Protein AF-A0AAU6WV35-F1 (afdb_monomer_lite)

Structure (mmCIF, N/CA/C/O backbone):
data_AF-A0AAU6WV35-F1
#
_entry.id   AF-A0AAU6WV35-F1
#
loop_
_atom_site.group_PDB
_atom_site.id
_atom_site.type_symbol
_atom_site.label_atom_id
_atom_site.label_alt_id
_atom_site.label_comp_id
_atom_site.label_asym_id
_atom_site.label_entity_id
_atom_site.label_seq_id
_atom_site.pdbx_PDB_ins_code
_atom_site.Cartn_x
_atom_site.Cartn_y
_atom_site.Cartn_z
_atom_site.occupancy
_atom_site.B_iso_or_equiv
_atom_site.auth_seq_id
_atom_site.auth_comp_id
_atom_site.auth_asym_id
_atom_site.auth_atom_id
_atom_site.pdb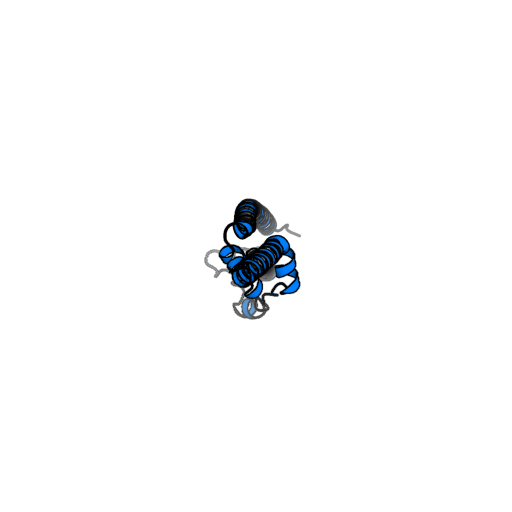x_PDB_model_num
ATOM 1 N N . MET A 1 1 ? 29.207 -11.431 -34.962 1.00 50.16 1 MET A N 1
ATOM 2 C CA . MET A 1 1 ? 28.027 -10.542 -34.846 1.00 50.16 1 MET A CA 1
ATOM 3 C C . MET A 1 1 ? 28.387 -9.401 -33.899 1.00 50.16 1 MET A C 1
ATOM 5 O O . MET A 1 1 ? 28.997 -9.702 -32.879 1.00 50.16 1 MET A O 1
ATOM 9 N N . PRO A 1 2 ? 28.115 -8.124 -34.222 1.00 64.62 2 PRO A N 1
ATOM 10 C CA . PRO A 1 2 ? 28.503 -7.003 -33.365 1.00 64.62 2 PRO A CA 1
ATOM 11 C C . PRO A 1 2 ? 27.633 -6.943 -32.098 1.00 64.62 2 PRO A C 1
ATOM 13 O O . PRO A 1 2 ? 26.409 -7.018 -32.174 1.00 64.62 2 PRO A O 1
ATOM 16 N N . PHE A 1 3 ? 28.268 -6.815 -30.932 1.00 69.06 3 PHE A N 1
ATOM 17 C CA . PHE A 1 3 ? 27.601 -6.680 -29.633 1.00 69.06 3 PHE A CA 1
ATOM 18 C C . PHE A 1 3 ? 26.969 -5.284 -29.485 1.00 69.06 3 PHE A C 1
ATOM 20 O O . PHE A 1 3 ? 27.653 -4.273 -29.643 1.00 69.06 3 PHE A O 1
ATOM 27 N N . ASN A 1 4 ? 25.673 -5.206 -29.162 1.00 68.56 4 ASN A N 1
ATOM 28 C CA . ASN A 1 4 ? 24.969 -3.935 -28.939 1.00 68.56 4 ASN A CA 1
ATOM 29 C C . ASN A 1 4 ? 25.228 -3.398 -27.517 1.00 68.56 4 ASN A C 1
ATOM 31 O O . ASN A 1 4 ? 24.382 -3.513 -26.628 1.00 68.56 4 ASN A O 1
ATOM 35 N N . TYR A 1 5 ? 26.410 -2.812 -27.305 1.00 71.75 5 TYR A N 1
ATOM 36 C CA . TYR A 1 5 ? 26.835 -2.267 -26.007 1.00 71.75 5 TYR A CA 1
ATOM 37 C C . TYR A 1 5 ? 25.896 -1.169 -25.482 1.00 71.75 5 TYR A C 1
ATOM 39 O O . TYR A 1 5 ? 25.590 -1.128 -24.293 1.00 71.75 5 TYR A O 1
ATOM 47 N N . SER A 1 6 ? 25.368 -0.318 -26.366 1.00 68.06 6 SER A N 1
ATOM 48 C CA . SER A 1 6 ? 24.413 0.736 -25.999 1.00 68.06 6 SER A CA 1
ATOM 49 C C . SER A 1 6 ? 23.116 0.190 -25.400 1.00 68.06 6 SER A C 1
ATOM 51 O O . SER A 1 6 ? 22.646 0.710 -24.390 1.00 68.06 6 SER A O 1
ATOM 53 N N . GLY A 1 7 ? 22.560 -0.884 -25.972 1.00 69.56 7 GLY A N 1
ATOM 54 C CA . GLY A 1 7 ? 21.361 -1.532 -25.432 1.00 69.56 7 GLY A CA 1
ATOM 55 C C . GLY A 1 7 ? 21.614 -2.204 -24.080 1.00 69.56 7 GLY A C 1
ATOM 56 O O . GLY A 1 7 ? 20.747 -2.180 -23.208 1.00 69.56 7 GLY A O 1
ATOM 57 N N . PHE A 1 8 ? 22.817 -2.750 -23.876 1.00 75.88 8 PHE A N 1
ATOM 58 C CA . PHE A 1 8 ? 23.229 -3.328 -22.595 1.00 75.88 8 PHE A CA 1
ATOM 59 C C . PHE A 1 8 ? 23.323 -2.268 -21.485 1.00 75.88 8 PHE A C 1
ATOM 61 O O . PHE A 1 8 ? 22.724 -2.438 -20.425 1.00 75.88 8 PHE A O 1
ATOM 68 N N . VAL A 1 9 ? 23.999 -1.142 -21.747 1.00 79.25 9 VAL A N 1
ATOM 69 C CA . VAL A 1 9 ? 24.116 -0.033 -20.781 1.00 79.25 9 VAL A CA 1
ATOM 70 C C . VAL A 1 9 ? 22.743 0.542 -20.419 1.00 79.25 9 VAL A C 1
ATOM 72 O O . VAL A 1 9 ? 22.496 0.837 -19.252 1.00 79.25 9 VAL A O 1
ATOM 75 N N . MET A 1 10 ? 21.827 0.655 -21.387 1.00 76.12 10 MET A N 1
ATOM 76 C CA . MET A 1 10 ? 20.465 1.142 -21.143 1.00 76.12 10 MET A CA 1
ATOM 77 C C . MET A 1 10 ? 19.682 0.220 -20.194 1.00 76.12 10 MET A C 1
ATOM 79 O O . MET A 1 10 ? 19.092 0.703 -19.229 1.00 76.12 10 MET A O 1
ATOM 83 N N . LYS A 1 11 ? 19.738 -1.104 -20.407 1.00 75.00 11 LYS A N 1
ATOM 84 C CA . LYS A 1 11 ? 19.081 -2.086 -19.525 1.00 75.00 11 LYS A CA 1
ATOM 85 C C . LYS A 1 11 ? 19.632 -2.056 -18.097 1.00 75.00 11 LYS A C 1
ATOM 87 O O . LYS A 1 11 ? 18.858 -2.087 -17.141 1.00 75.00 11 LYS A O 1
ATOM 92 N N . GLU A 1 12 ? 20.952 -1.974 -17.935 1.00 81.69 12 GLU A N 1
ATOM 93 C CA . GLU A 1 12 ? 21.561 -1.885 -16.601 1.00 81.69 12 GLU A CA 1
ATOM 94 C C . GLU A 1 12 ? 21.252 -0.540 -15.917 1.00 81.69 12 GLU A C 1
ATOM 96 O O . GLU A 1 12 ? 20.965 -0.513 -14.720 1.00 81.69 12 GLU A O 1
ATOM 101 N N . GLY A 1 13 ? 21.206 0.566 -16.669 1.00 82.88 13 GLY A N 1
ATOM 102 C CA . GLY A 1 13 ? 20.780 1.871 -16.153 1.00 82.88 13 GLY A CA 1
ATOM 103 C C . GLY A 1 13 ? 19.343 1.861 -15.619 1.00 82.88 13 GLY A C 1
ATOM 104 O O . GLY A 1 13 ? 19.089 2.321 -14.503 1.00 82.88 13 GLY A O 1
ATOM 105 N N . GLU A 1 14 ? 18.407 1.269 -16.366 1.00 80.25 14 GLU A N 1
ATOM 106 C CA . GLU A 1 14 ? 17.016 1.099 -15.924 1.00 80.25 14 GLU A CA 1
ATOM 107 C C . GLU A 1 14 ? 16.899 0.226 -14.676 1.00 80.25 14 GLU A C 1
ATOM 109 O O . GLU A 1 14 ? 16.120 0.534 -13.771 1.00 80.25 14 GLU A O 1
ATOM 114 N N . LYS A 1 15 ? 17.684 -0.852 -14.600 1.00 82.62 15 LYS A N 1
ATOM 115 C CA . LYS A 1 15 ? 17.713 -1.745 -13.439 1.00 82.62 15 LYS A CA 1
ATOM 116 C C . LYS A 1 15 ? 18.186 -1.013 -12.185 1.00 82.62 15 LYS A C 1
ATOM 118 O O . LYS A 1 15 ? 17.532 -1.118 -11.149 1.00 82.62 15 LYS A O 1
ATOM 123 N N . ILE A 1 16 ? 19.272 -0.244 -12.275 1.00 86.62 16 ILE A N 1
ATOM 124 C CA . ILE A 1 16 ? 19.788 0.554 -11.152 1.00 86.62 16 ILE A CA 1
ATOM 125 C C . ILE A 1 16 ? 18.750 1.595 -10.718 1.00 86.62 16 ILE A C 1
ATOM 127 O O . ILE A 1 16 ? 18.436 1.691 -9.531 1.00 86.62 16 ILE A O 1
ATOM 131 N N . SER A 1 17 ? 18.169 2.336 -11.667 1.00 84.00 17 SER A N 1
ATOM 132 C CA . SER A 1 17 ? 17.142 3.344 -11.375 1.00 84.00 17 SER A CA 1
ATOM 133 C C . SER A 1 17 ? 15.914 2.732 -10.690 1.00 84.00 17 SER A C 1
ATOM 135 O O . SER A 1 17 ? 15.467 3.232 -9.655 1.00 84.00 17 SER A O 1
ATOM 137 N N . SER A 1 18 ? 15.432 1.592 -11.192 1.00 82.75 18 SER A N 1
ATOM 138 C CA . SER A 1 18 ? 14.294 0.870 -10.608 1.00 82.75 18 SER A CA 1
ATOM 139 C C . SER A 1 18 ? 14.602 0.382 -9.188 1.00 82.75 18 SER A C 1
ATOM 141 O O . SER A 1 18 ? 13.765 0.492 -8.296 1.00 82.75 18 SER A O 1
ATOM 143 N N . GLN A 1 19 ? 15.821 -0.100 -8.929 1.00 87.06 19 GLN A N 1
ATOM 144 C CA . GLN A 1 19 ? 16.237 -0.513 -7.584 1.00 87.06 19 GLN A CA 1
ATOM 145 C C . GLN A 1 19 ? 16.303 0.657 -6.596 1.00 87.06 19 GLN A C 1
ATOM 147 O O . GLN A 1 19 ? 15.911 0.500 -5.437 1.00 87.06 19 GLN A O 1
ATOM 152 N N . ILE A 1 20 ? 16.786 1.825 -7.033 1.00 89.81 20 ILE A N 1
ATOM 153 C CA . ILE A 1 20 ? 16.793 3.043 -6.211 1.00 89.81 20 ILE A CA 1
ATOM 154 C C . ILE A 1 20 ? 15.354 3.437 -5.863 1.00 89.81 20 ILE A C 1
ATOM 156 O O . ILE A 1 20 ? 15.053 3.655 -4.689 1.00 89.81 20 ILE A O 1
ATOM 160 N N . TYR A 1 21 ? 14.456 3.448 -6.852 1.00 85.81 21 TYR A N 1
ATOM 161 C CA . TYR A 1 21 ? 13.038 3.733 -6.640 1.00 85.81 21 TYR A CA 1
ATOM 162 C C . TYR A 1 21 ? 12.405 2.775 -5.621 1.00 85.81 21 TYR A C 1
ATOM 164 O O . TYR A 1 21 ? 11.840 3.231 -4.630 1.00 85.81 21 TYR A O 1
ATOM 172 N N . ILE A 1 22 ? 12.586 1.460 -5.792 1.00 85.56 22 ILE A N 1
ATOM 173 C CA . ILE A 1 22 ? 12.071 0.436 -4.866 1.00 85.56 22 ILE A CA 1
ATOM 174 C C . ILE A 1 22 ? 12.581 0.667 -3.437 1.00 85.56 22 ILE A C 1
ATOM 176 O O . ILE A 1 22 ? 11.835 0.493 -2.474 1.00 85.56 22 ILE A O 1
ATOM 180 N N . ARG A 1 23 ? 13.842 1.080 -3.272 1.00 89.75 23 ARG A N 1
ATOM 181 C CA . ARG A 1 23 ? 14.415 1.356 -1.948 1.00 89.75 23 ARG A CA 1
ATOM 182 C C . ARG A 1 23 ? 13.744 2.552 -1.272 1.00 89.75 23 ARG A C 1
ATOM 184 O O . ARG A 1 23 ? 13.384 2.453 -0.101 1.00 89.75 23 ARG A O 1
ATOM 191 N N . HIS A 1 24 ? 13.578 3.661 -1.991 1.00 91.19 24 HIS A N 1
ATOM 192 C CA . HIS A 1 24 ? 12.896 4.843 -1.455 1.00 91.19 24 HIS A CA 1
ATOM 193 C C . HIS A 1 24 ? 11.425 4.563 -1.168 1.00 91.19 24 HIS A C 1
ATOM 195 O O . HIS A 1 24 ? 10.920 4.957 -0.118 1.00 91.19 24 HIS A O 1
ATOM 201 N N . GLN A 1 25 ? 10.774 3.819 -2.059 1.00 87.19 25 GLN A N 1
ATOM 202 C CA . GLN A 1 25 ? 9.408 3.369 -1.875 1.00 87.19 25 GLN A CA 1
ATOM 203 C C . GLN A 1 25 ? 9.277 2.561 -0.582 1.00 87.19 25 GLN A C 1
ATOM 205 O O . GLN A 1 25 ? 8.474 2.911 0.273 1.00 87.19 25 GLN A O 1
ATOM 210 N N . LYS A 1 26 ? 10.138 1.564 -0.362 1.00 89.25 26 LYS A N 1
ATOM 211 C CA . LYS A 1 26 ? 10.124 0.758 0.865 1.00 89.25 26 LYS A CA 1
ATOM 212 C C . LYS A 1 26 ? 10.306 1.598 2.139 1.00 89.25 26 LYS A C 1
ATOM 214 O O . LYS A 1 26 ? 9.638 1.350 3.138 1.00 89.25 26 LYS A O 1
ATOM 219 N N . ALA A 1 27 ? 11.173 2.612 2.112 1.00 91.25 27 ALA A N 1
ATOM 220 C CA . ALA A 1 27 ? 11.360 3.513 3.253 1.00 91.25 27 ALA A CA 1
ATOM 221 C C . ALA A 1 27 ? 10.097 4.343 3.561 1.00 91.25 27 ALA A C 1
ATOM 223 O O . ALA A 1 27 ? 9.728 4.537 4.726 1.00 91.25 27 ALA A O 1
ATOM 224 N N . LEU A 1 28 ? 9.405 4.805 2.517 1.00 89.12 28 LEU A N 1
ATOM 225 C CA . LEU A 1 28 ? 8.115 5.471 2.659 1.00 89.12 28 LEU A CA 1
ATOM 226 C C . LEU A 1 28 ? 7.065 4.499 3.210 1.00 89.12 28 LEU A C 1
ATOM 228 O O . LEU A 1 28 ? 6.295 4.854 4.105 1.00 89.12 28 LEU A O 1
ATOM 232 N N . GLU A 1 29 ? 7.099 3.248 2.749 1.00 88.81 29 GLU A N 1
ATOM 233 C CA . GLU A 1 29 ? 6.150 2.239 3.190 1.00 88.81 29 GLU A CA 1
ATOM 234 C C . GLU A 1 29 ? 6.270 1.906 4.678 1.00 88.81 29 GLU A C 1
ATOM 236 O O . GLU A 1 29 ? 5.268 1.733 5.376 1.00 88.81 29 GLU A O 1
ATOM 241 N N . GLU A 1 30 ? 7.495 1.862 5.195 1.00 90.62 30 GLU A N 1
ATOM 242 C CA . GLU A 1 30 ? 7.746 1.679 6.624 1.00 90.62 30 GLU A CA 1
ATOM 243 C C . GLU A 1 30 ? 7.212 2.849 7.460 1.00 90.62 30 GLU A C 1
ATOM 245 O O . GLU A 1 30 ? 6.694 2.640 8.560 1.00 90.62 30 GLU A O 1
ATOM 250 N N . THR A 1 31 ? 7.300 4.076 6.942 1.00 90.50 31 THR A N 1
ATOM 251 C CA . THR A 1 31 ? 6.759 5.271 7.608 1.00 90.50 31 THR A CA 1
ATOM 252 C C . THR A 1 31 ? 5.240 5.207 7.702 1.00 90.50 31 THR A C 1
ATOM 254 O O . THR A 1 31 ? 4.681 5.356 8.792 1.00 90.50 31 THR A O 1
ATOM 257 N N . PHE A 1 32 ? 4.565 4.914 6.591 1.00 87.38 32 PHE A N 1
ATOM 258 C CA . PHE A 1 32 ? 3.110 4.792 6.581 1.00 87.38 32 PHE A CA 1
ATOM 259 C C . PHE A 1 32 ? 2.614 3.622 7.424 1.00 87.38 32 PHE A C 1
ATOM 261 O O . PHE A 1 32 ? 1.638 3.775 8.152 1.00 87.38 32 PHE A O 1
ATOM 268 N N . ARG A 1 33 ? 3.324 2.486 7.436 1.00 87.62 33 ARG A N 1
ATOM 269 C CA . ARG A 1 33 ? 2.984 1.357 8.316 1.00 87.62 33 ARG A CA 1
ATOM 270 C C . ARG A 1 33 ? 3.011 1.757 9.796 1.00 87.62 33 ARG A C 1
ATOM 272 O O . ARG A 1 33 ? 2.148 1.333 10.562 1.00 87.62 33 ARG A O 1
ATOM 279 N N . LYS A 1 34 ? 3.972 2.590 10.214 1.00 91.12 34 LYS A N 1
ATOM 280 C CA . LYS A 1 34 ? 4.022 3.122 11.589 1.00 91.12 34 LYS A CA 1
ATOM 281 C C . LYS A 1 34 ? 2.852 4.066 11.876 1.00 91.12 34 LYS A C 1
ATOM 283 O O . LYS A 1 34 ? 2.250 3.957 12.941 1.00 91.12 34 LYS A O 1
ATOM 288 N N . GLN A 1 35 ? 2.509 4.950 10.936 1.00 89.62 35 GLN A N 1
ATOM 289 C CA . GLN A 1 35 ? 1.364 5.862 11.069 1.00 89.62 35 GLN A CA 1
ATOM 290 C C . GLN A 1 35 ? 0.034 5.104 11.150 1.00 89.62 35 GLN A C 1
ATOM 292 O O . GLN A 1 35 ? -0.781 5.396 12.022 1.00 89.62 35 GLN A O 1
ATOM 297 N N . GLN A 1 36 ? -0.151 4.092 10.302 1.00 87.69 36 GLN A N 1
ATOM 298 C CA . GLN A 1 36 ? -1.320 3.217 10.318 1.00 87.69 36 GLN A CA 1
ATOM 299 C C . GLN A 1 36 ? -1.458 2.520 11.674 1.00 87.69 36 GLN A C 1
ATOM 301 O O . GLN A 1 36 ? -2.506 2.599 12.305 1.00 87.69 36 GLN A O 1
ATOM 306 N N . ARG A 1 37 ? -0.372 1.929 12.185 1.00 89.50 37 ARG A N 1
ATOM 307 C CA . ARG A 1 37 ? -0.382 1.250 13.486 1.00 89.50 37 ARG A CA 1
ATOM 308 C C . ARG A 1 37 ? -0.676 2.199 14.648 1.00 89.50 37 ARG A C 1
ATOM 310 O O . ARG A 1 37 ? -1.369 1.824 15.587 1.00 89.50 37 ARG A O 1
ATOM 317 N N . PHE A 1 38 ? -0.180 3.432 14.585 1.00 92.06 38 PHE A N 1
ATOM 318 C CA . PHE A 1 38 ? -0.543 4.465 15.553 1.00 92.06 38 PHE A CA 1
ATOM 319 C C . PHE A 1 38 ? -2.042 4.808 15.480 1.00 92.06 38 PHE A C 1
ATOM 321 O O . PHE A 1 38 ? -2.700 4.857 16.516 1.00 92.06 38 PHE A O 1
ATOM 328 N N . SER A 1 39 ? -2.589 4.966 14.269 1.00 89.69 39 SER A N 1
ATOM 329 C CA . SER A 1 39 ? -4.019 5.221 14.030 1.00 89.69 39 SER A CA 1
ATOM 330 C C . SER A 1 39 ? -4.926 4.058 14.451 1.00 89.69 39 SER A C 1
ATOM 332 O O . SER A 1 39 ? -6.099 4.255 14.755 1.00 89.69 39 SER A O 1
ATOM 334 N N . GLU A 1 40 ? -4.420 2.828 14.432 1.00 90.69 40 GLU A N 1
ATOM 335 C CA . GLU A 1 40 ? -5.137 1.642 14.906 1.00 90.69 40 GLU A CA 1
ATOM 336 C C . GLU A 1 40 ? -5.129 1.542 16.431 1.00 90.69 40 GLU A C 1
ATOM 338 O O . GLU A 1 40 ? -6.130 1.167 17.028 1.00 90.69 40 GLU A O 1
ATOM 343 N N . ILE A 1 41 ? -4.026 1.911 17.086 1.00 93.12 41 ILE A N 1
ATOM 344 C CA . ILE A 1 41 ? -3.948 1.923 18.553 1.00 93.12 41 ILE A CA 1
ATOM 345 C C . ILE A 1 41 ? -4.798 3.060 19.132 1.00 93.12 41 ILE A C 1
ATOM 347 O O . ILE A 1 41 ? -5.468 2.868 20.147 1.00 93.12 41 ILE A O 1
ATOM 351 N N . SER A 1 42 ? -4.825 4.228 18.483 1.00 93.38 42 SER A N 1
ATOM 352 C CA . SER A 1 42 ? -5.671 5.345 18.919 1.00 93.38 42 SER A CA 1
ATOM 353 C C . SER A 1 42 ? -7.167 5.010 18.879 1.00 93.38 42 SER A C 1
ATOM 355 O O . SER A 1 42 ? -7.932 5.608 19.630 1.00 93.38 42 SER A O 1
ATOM 357 N N . ALA A 1 43 ? -7.575 4.001 18.100 1.00 93.75 43 ALA A N 1
ATOM 358 C CA . ALA A 1 43 ? -8.951 3.514 18.014 1.00 93.75 43 ALA A CA 1
ATOM 359 C C . ALA A 1 43 ? -9.533 3.017 19.352 1.00 93.75 43 ALA A C 1
ATOM 361 O O . ALA A 1 43 ? -10.746 3.060 19.557 1.00 93.75 43 ALA A O 1
ATOM 362 N N . PHE A 1 44 ? -8.686 2.579 20.290 1.00 93.44 44 PHE A N 1
ATOM 363 C CA . PHE A 1 44 ? -9.130 2.206 21.638 1.00 93.44 44 PHE A CA 1
ATOM 364 C C . PHE A 1 44 ? -9.479 3.414 22.514 1.00 93.44 44 PHE A C 1
ATOM 366 O O . PHE A 1 44 ? -10.252 3.273 23.456 1.00 93.44 44 PHE A O 1
ATOM 373 N N . PHE A 1 45 ? -8.935 4.591 22.205 1.00 93.56 45 PHE A N 1
ATOM 374 C CA . PHE A 1 45 ? -9.210 5.835 22.927 1.00 93.56 45 PHE A CA 1
ATOM 375 C C . PHE A 1 45 ? -10.284 6.673 22.231 1.00 93.56 45 PHE A C 1
ATOM 377 O O . PHE A 1 45 ? -11.075 7.327 22.904 1.00 93.56 45 PHE A O 1
ATOM 384 N N . ASP A 1 46 ? -10.326 6.627 20.899 1.00 92.00 46 ASP A N 1
ATOM 385 C CA . ASP A 1 46 ? -11.316 7.308 20.071 1.00 92.00 46 ASP A CA 1
ATOM 386 C C . ASP A 1 46 ? -11.991 6.311 19.107 1.00 92.00 46 ASP A C 1
ATOM 388 O O . ASP A 1 46 ? -11.378 5.906 18.109 1.00 92.00 46 ASP A O 1
ATOM 392 N N . PRO A 1 47 ? -13.263 5.929 19.344 1.00 90.50 47 PRO A N 1
ATOM 393 C CA . PRO A 1 47 ? -13.979 4.994 18.478 1.00 90.50 47 PRO A CA 1
ATOM 394 C C . PRO A 1 47 ? -14.130 5.508 17.039 1.00 90.50 47 PRO A C 1
ATOM 396 O O . PRO A 1 47 ? -14.259 4.700 16.114 1.00 90.50 47 PRO A O 1
ATOM 399 N N . MET A 1 48 ? -14.062 6.827 16.807 1.00 92.38 48 MET A N 1
ATOM 400 C CA . MET A 1 48 ? -14.144 7.397 15.460 1.00 92.38 48 MET A CA 1
ATOM 401 C C . MET A 1 48 ? -12.961 6.977 14.587 1.00 92.38 48 MET A C 1
ATOM 403 O O . MET A 1 48 ? -13.127 6.810 13.376 1.00 92.38 48 MET A O 1
ATOM 407 N N . MET A 1 49 ? -11.785 6.734 15.178 1.00 92.50 49 MET A N 1
ATOM 408 C CA . MET A 1 49 ? -10.637 6.199 14.440 1.00 92.50 49 MET A CA 1
ATOM 409 C C . MET A 1 49 ? -10.885 4.767 13.963 1.00 92.50 49 MET A C 1
ATOM 411 O O . MET A 1 49 ? -10.545 4.442 12.826 1.00 92.50 49 MET A O 1
ATOM 415 N N . ALA A 1 50 ? -11.540 3.932 14.776 1.00 92.00 50 ALA A N 1
ATOM 416 C CA . ALA A 1 50 ? -11.884 2.563 14.396 1.00 92.00 50 ALA A CA 1
ATOM 417 C C . ALA A 1 50 ? -12.822 2.538 13.174 1.00 92.00 50 ALA A C 1
ATOM 419 O O . ALA A 1 50 ? -12.576 1.826 12.198 1.00 92.00 50 ALA A O 1
ATOM 420 N N . VAL A 1 51 ? -13.868 3.375 13.206 1.00 92.62 51 VAL A N 1
ATOM 421 C CA . VAL A 1 51 ? -14.836 3.522 12.107 1.00 92.62 51 VAL A CA 1
ATOM 422 C C . VAL A 1 51 ? -14.157 4.055 10.848 1.00 92.62 51 VAL A C 1
ATOM 424 O O . VAL A 1 51 ? -14.350 3.505 9.764 1.00 92.62 51 VAL A O 1
ATOM 427 N N . LYS A 1 52 ? -13.326 5.096 10.981 1.00 92.25 52 LYS A N 1
ATOM 428 C CA . LYS A 1 52 ? -12.572 5.675 9.865 1.00 92.25 52 LYS A CA 1
ATOM 429 C C . LYS A 1 52 ? -11.678 4.630 9.191 1.00 92.25 52 LYS A C 1
ATOM 431 O O . LYS A 1 52 ? -11.710 4.518 7.968 1.00 92.25 52 LYS A O 1
ATOM 436 N N . ASN A 1 53 ? -10.904 3.864 9.962 1.00 90.88 53 ASN A N 1
ATOM 437 C CA . ASN A 1 53 ? -9.997 2.847 9.423 1.00 90.88 53 ASN A CA 1
ATOM 438 C C . ASN A 1 53 ? -10.767 1.797 8.612 1.00 90.88 53 ASN A C 1
ATOM 440 O O . ASN A 1 53 ? -10.446 1.572 7.443 1.00 90.88 53 ASN A O 1
ATOM 444 N N . LEU A 1 54 ? -11.850 1.261 9.182 1.00 90.38 54 LEU A N 1
ATOM 445 C CA . LEU A 1 54 ? -12.689 0.265 8.513 1.00 90.38 54 LEU A CA 1
ATOM 446 C C . LEU A 1 54 ? -13.397 0.819 7.277 1.00 90.38 54 LEU A C 1
ATOM 448 O O . LEU A 1 54 ? -13.503 0.120 6.272 1.00 90.38 54 LEU A O 1
ATOM 452 N N . SER A 1 55 ? -13.837 2.079 7.310 1.00 91.75 55 SER A N 1
ATOM 453 C CA . SER A 1 55 ? -14.402 2.750 6.136 1.00 91.75 55 SER A CA 1
ATOM 454 C C . SER A 1 55 ? -13.383 2.854 5.001 1.00 91.75 55 SER A C 1
ATOM 456 O O . SER A 1 55 ? -13.748 2.669 3.837 1.00 91.75 55 SER A O 1
ATOM 458 N N . MET A 1 56 ? -12.115 3.135 5.319 1.00 90.69 56 MET A N 1
ATOM 459 C CA . MET A 1 56 ? -11.041 3.159 4.323 1.00 90.69 56 MET A CA 1
ATOM 460 C C . MET A 1 56 ? -10.773 1.759 3.761 1.00 90.69 56 MET A C 1
ATOM 462 O O . MET A 1 56 ? -10.684 1.617 2.543 1.00 90.69 56 MET A O 1
ATOM 466 N N . ALA A 1 57 ? -10.729 0.720 4.607 1.00 89.31 57 ALA A N 1
ATOM 467 C CA . ALA A 1 57 ? -10.579 -0.665 4.141 1.00 89.31 57 ALA A CA 1
ATOM 468 C C . ALA A 1 57 ? -11.739 -1.109 3.245 1.00 89.31 57 ALA A C 1
ATOM 470 O O . ALA A 1 57 ? -11.520 -1.739 2.214 1.00 89.31 57 ALA A O 1
ATOM 471 N N . ALA A 1 58 ? -12.973 -0.750 3.603 1.00 88.50 58 ALA A N 1
ATOM 472 C CA . ALA A 1 58 ? -14.157 -1.065 2.810 1.00 88.50 58 ALA A CA 1
ATOM 473 C C . ALA A 1 58 ? -14.170 -0.362 1.451 1.00 88.50 58 ALA A C 1
ATOM 475 O O . ALA A 1 58 ? -14.634 -0.928 0.466 1.00 88.50 58 ALA A O 1
ATOM 476 N N . SER A 1 59 ? -13.640 0.859 1.398 1.00 90.12 59 SER A N 1
ATOM 477 C CA . SER A 1 59 ? -13.574 1.652 0.169 1.00 90.12 59 SER A CA 1
ATOM 478 C C . SER A 1 59 ? -12.339 1.337 -0.682 1.00 90.12 59 SER A C 1
ATOM 480 O O . SER A 1 59 ? -12.182 1.920 -1.753 1.00 90.12 59 SER A O 1
ATOM 482 N N . GLY A 1 60 ? -11.438 0.466 -0.210 1.00 87.12 60 GLY A N 1
ATOM 483 C CA . GLY A 1 60 ? -10.150 0.204 -0.857 1.00 87.12 60 GLY A CA 1
ATOM 484 C C . GLY A 1 60 ? -9.236 1.434 -0.911 1.00 87.12 60 GLY A C 1
ATOM 485 O O . GLY A 1 60 ? -8.385 1.540 -1.793 1.00 87.12 60 GLY A O 1
ATOM 486 N N . THR A 1 61 ? -9.437 2.394 -0.005 1.00 88.50 61 THR A N 1
ATOM 487 C CA . THR A 1 61 ? -8.630 3.620 0.122 1.00 88.50 61 THR A CA 1
ATOM 488 C C . THR A 1 61 ? -7.662 3.553 1.296 1.00 88.50 61 THR A C 1
ATOM 490 O O . THR A 1 61 ? -6.967 4.522 1.600 1.00 88.50 61 THR A O 1
ATOM 493 N N . ASP A 1 62 ? -7.612 2.406 1.965 1.00 86.88 62 ASP A N 1
ATOM 494 C CA . ASP A 1 62 ? -6.631 2.120 2.987 1.00 86.88 62 ASP A CA 1
ATOM 495 C C . ASP A 1 62 ? -5.224 1.948 2.395 1.00 86.88 62 ASP A C 1
ATOM 497 O O . ASP A 1 62 ? -5.003 1.787 1.190 1.00 86.88 62 ASP A O 1
ATOM 501 N N . TYR A 1 63 ? -4.246 1.962 3.290 1.00 86.12 63 TYR A N 1
ATOM 502 C CA . TYR A 1 63 ? -2.846 1.894 2.921 1.00 86.12 63 TYR A CA 1
ATOM 503 C C . TYR A 1 63 ? -2.447 0.569 2.237 1.00 86.12 63 TYR A C 1
ATOM 505 O O . TYR A 1 63 ? -1.616 0.570 1.325 1.00 86.12 63 TYR A O 1
ATOM 513 N N . PHE A 1 64 ? -3.047 -0.561 2.623 1.00 86.44 64 PHE A N 1
ATOM 514 C CA . PHE A 1 64 ? -2.770 -1.851 1.991 1.00 86.44 64 PHE A CA 1
ATOM 515 C C . PHE A 1 64 ? -3.239 -1.843 0.531 1.00 86.44 64 PHE A C 1
ATOM 517 O O . PHE A 1 64 ? -2.451 -2.147 -0.368 1.00 86.44 64 PHE A O 1
ATOM 524 N N . SER A 1 65 ? -4.453 -1.354 0.276 1.00 88.50 65 SER A N 1
ATOM 525 C CA . SER A 1 65 ? -4.973 -1.165 -1.084 1.00 88.50 65 SER A CA 1
ATOM 526 C C . SER A 1 65 ? -4.109 -0.211 -1.923 1.00 88.50 65 SER A C 1
ATOM 528 O O . SER A 1 65 ? -3.815 -0.496 -3.086 1.00 88.50 65 SER A O 1
ATOM 530 N N . TYR A 1 66 ? -3.631 0.887 -1.330 1.00 88.06 66 TYR A N 1
ATOM 531 C CA . TYR A 1 66 ? -2.730 1.832 -1.998 1.00 88.06 66 TYR A CA 1
ATOM 532 C C . TYR A 1 66 ? -1.412 1.174 -2.446 1.00 88.06 66 TYR A C 1
ATOM 534 O O . TYR A 1 66 ? -1.010 1.304 -3.606 1.00 88.06 66 TYR A O 1
ATOM 542 N N . THR A 1 67 ? -0.749 0.421 -1.561 1.00 87.25 67 THR A N 1
ATOM 543 C CA . THR A 1 67 ? 0.516 -0.259 -1.907 1.00 87.25 67 THR A CA 1
ATOM 544 C C . THR A 1 67 ? 0.324 -1.350 -2.961 1.00 87.25 67 THR A C 1
ATOM 546 O O . THR A 1 67 ? 1.157 -1.493 -3.861 1.00 87.25 67 THR A O 1
ATOM 549 N N . GLY A 1 68 ? -0.798 -2.077 -2.907 1.00 89.31 68 GLY A N 1
ATOM 550 C CA . GLY A 1 68 ? -1.173 -3.069 -3.914 1.00 89.31 68 GLY A CA 1
ATOM 551 C C . GLY A 1 68 ? -1.314 -2.455 -5.307 1.00 89.31 68 GLY A C 1
ATOM 552 O O . GLY A 1 68 ? -0.737 -2.970 -6.270 1.00 89.31 68 GLY A O 1
ATOM 553 N N . PHE A 1 69 ? -2.010 -1.319 -5.408 1.00 90.75 69 PHE A N 1
ATOM 554 C CA . PHE A 1 69 ? -2.112 -0.547 -6.647 1.00 90.75 69 PHE A CA 1
ATOM 555 C C . PHE A 1 69 ? -0.743 -0.101 -7.150 1.00 90.75 69 PHE A C 1
ATOM 557 O O . PHE A 1 69 ? -0.403 -0.341 -8.309 1.00 90.75 69 PHE A O 1
ATOM 564 N N . GLN A 1 70 ? 0.061 0.511 -6.279 1.00 89.25 70 GLN A N 1
ATOM 565 C CA . GLN A 1 70 ? 1.347 1.072 -6.672 1.00 89.25 70 GLN A CA 1
ATOM 566 C C . GLN A 1 70 ? 2.298 -0.005 -7.208 1.00 89.25 70 GLN A C 1
ATOM 568 O O . GLN A 1 70 ? 2.958 0.203 -8.226 1.00 89.25 70 GLN A O 1
ATOM 573 N N . LYS A 1 71 ? 2.317 -1.184 -6.578 1.00 88.62 71 LYS A N 1
ATOM 574 C CA . LYS A 1 71 ? 3.112 -2.326 -7.041 1.00 88.62 71 LYS A CA 1
ATOM 575 C C . LYS A 1 71 ? 2.668 -2.814 -8.423 1.00 88.62 71 LYS A C 1
ATOM 577 O O . LYS A 1 71 ? 3.516 -3.024 -9.287 1.00 88.62 71 LYS A O 1
ATOM 582 N N . GLN A 1 72 ? 1.360 -2.968 -8.645 1.00 92.31 72 GLN A N 1
ATOM 583 C CA . GLN A 1 72 ? 0.820 -3.397 -9.943 1.00 92.31 72 GLN A CA 1
ATOM 584 C C . GLN A 1 72 ? 1.091 -2.363 -11.044 1.00 92.31 72 GLN A C 1
ATOM 586 O O . GLN A 1 72 ? 1.450 -2.728 -12.164 1.00 92.31 72 GLN A O 1
ATOM 591 N N . ALA A 1 73 ? 0.952 -1.074 -10.727 1.00 91.62 73 ALA A N 1
ATOM 592 C CA . ALA A 1 73 ? 1.229 0.015 -11.654 1.00 91.62 73 ALA A CA 1
ATOM 593 C C . ALA A 1 73 ? 2.715 0.070 -12.039 1.00 91.62 73 ALA A C 1
ATOM 595 O O . ALA A 1 73 ? 3.040 0.221 -13.217 1.00 91.62 73 ALA A O 1
ATOM 596 N N . GLU A 1 74 ? 3.619 -0.105 -11.073 1.00 88.00 74 GLU A N 1
ATOM 597 C CA . GLU A 1 74 ? 5.060 -0.113 -11.325 1.00 88.00 74 GLU A CA 1
ATOM 598 C C . GLU A 1 74 ? 5.490 -1.334 -12.145 1.00 88.00 74 GLU A C 1
ATOM 600 O O . GLU A 1 74 ? 6.275 -1.207 -13.084 1.00 88.00 74 GLU A O 1
ATOM 605 N N . GLU A 1 75 ? 4.924 -2.511 -11.866 1.00 88.81 75 GLU A N 1
ATOM 606 C CA . GLU A 1 75 ? 5.164 -3.709 -12.671 1.00 88.81 75 GLU A CA 1
ATOM 607 C C . GLU A 1 75 ? 4.676 -3.532 -14.117 1.00 88.81 75 GLU A C 1
ATOM 609 O O . GLU A 1 75 ? 5.387 -3.879 -15.065 1.00 88.81 75 GLU A O 1
ATOM 614 N N . TYR A 1 76 ? 3.493 -2.941 -14.301 1.00 90.69 76 TYR A N 1
ATOM 615 C CA . TYR A 1 76 ? 2.968 -2.599 -15.619 1.00 90.69 76 TYR A CA 1
ATOM 616 C C . TYR A 1 76 ? 3.883 -1.608 -16.354 1.00 90.69 76 TYR A C 1
ATOM 618 O O . TYR A 1 76 ? 4.282 -1.860 -17.495 1.00 90.69 76 TYR A O 1
ATOM 626 N N . ARG A 1 77 ? 4.283 -0.518 -15.685 1.00 88.19 77 ARG A N 1
ATOM 627 C CA . ARG A 1 77 ? 5.192 0.502 -16.227 1.00 88.19 77 ARG A CA 1
ATOM 628 C C . ARG A 1 77 ? 6.531 -0.106 -16.641 1.00 88.19 77 ARG A C 1
ATOM 630 O O . ARG A 1 77 ? 7.020 0.183 -17.732 1.00 88.19 77 ARG A O 1
ATOM 637 N N . TYR A 1 78 ? 7.107 -0.962 -15.798 1.00 85.25 78 TYR A N 1
ATOM 638 C CA . TYR A 1 78 ? 8.375 -1.634 -16.068 1.00 85.25 78 TYR A CA 1
ATOM 639 C C . TYR A 1 78 ? 8.281 -2.559 -17.288 1.00 85.25 78 TYR A C 1
ATOM 641 O O . TYR A 1 78 ? 9.111 -2.468 -18.194 1.00 85.25 78 TYR A O 1
ATOM 649 N N . ARG A 1 79 ? 7.242 -3.402 -17.367 1.00 85.94 79 ARG A N 1
ATOM 650 C CA . ARG A 1 79 ? 7.009 -4.287 -18.523 1.00 85.94 79 ARG A CA 1
ATOM 651 C C . ARG A 1 79 ? 6.807 -3.498 -19.816 1.00 85.94 79 ARG A C 1
ATOM 653 O O . ARG A 1 79 ? 7.344 -3.883 -20.855 1.00 85.94 79 ARG A O 1
ATOM 660 N N . MET A 1 80 ? 6.072 -2.389 -19.751 1.00 85.38 80 MET A N 1
ATOM 661 C CA . MET A 1 80 ? 5.882 -1.491 -20.888 1.00 85.38 80 MET A CA 1
ATOM 662 C C . MET A 1 80 ? 7.225 -0.921 -21.367 1.00 85.38 80 MET A C 1
ATOM 664 O O . MET A 1 80 ? 7.537 -1.037 -22.550 1.00 85.38 80 MET A O 1
ATOM 668 N N . ALA A 1 81 ? 8.051 -0.387 -20.460 1.00 83.12 81 ALA A N 1
ATOM 669 C CA . ALA A 1 81 ? 9.377 0.138 -20.795 1.00 83.12 81 ALA A CA 1
ATOM 670 C C . ALA A 1 81 ? 10.278 -0.928 -21.443 1.00 83.12 81 ALA A C 1
ATOM 672 O O . ALA A 1 81 ? 10.826 -0.696 -22.519 1.00 83.12 81 ALA A O 1
ATOM 673 N N . GLN A 1 82 ? 10.350 -2.133 -20.862 1.00 82.00 82 GLN A N 1
ATOM 674 C CA . GLN A 1 82 ? 11.132 -3.234 -21.436 1.00 82.00 82 GLN A CA 1
ATOM 675 C C . GLN A 1 82 ? 10.680 -3.582 -22.856 1.00 82.00 82 GLN A C 1
ATOM 677 O O . GLN A 1 82 ? 11.510 -3.747 -23.749 1.00 82.00 82 GLN A O 1
ATOM 682 N N . LYS A 1 83 ? 9.368 -3.648 -23.096 1.00 81.88 83 LYS A N 1
ATOM 683 C CA . LYS A 1 83 ? 8.853 -4.016 -24.414 1.00 81.88 83 LYS A CA 1
ATOM 684 C C . LYS A 1 83 ? 9.098 -2.940 -25.469 1.00 81.88 83 LYS A C 1
ATOM 686 O O . LYS A 1 83 ? 9.349 -3.261 -26.629 1.00 81.88 83 LYS A O 1
ATOM 691 N N . LEU A 1 84 ? 9.041 -1.671 -25.078 1.00 79.06 84 LEU A N 1
ATOM 692 C CA . LEU A 1 84 ? 9.396 -0.556 -25.954 1.00 79.06 84 LEU A CA 1
ATOM 693 C C . LEU A 1 84 ? 10.886 -0.576 -26.297 1.00 79.06 84 LEU A C 1
ATOM 695 O O . LEU A 1 84 ? 11.240 -0.405 -27.461 1.00 79.06 84 LEU A O 1
ATOM 699 N N . ASN A 1 85 ? 11.740 -0.881 -25.319 1.00 77.50 85 ASN A N 1
ATOM 700 C CA . ASN A 1 85 ? 13.173 -1.047 -25.537 1.00 77.50 85 ASN A CA 1
ATOM 701 C C . ASN A 1 85 ? 13.478 -2.219 -26.483 1.00 77.50 85 ASN A C 1
ATOM 703 O O . ASN A 1 85 ? 14.320 -2.083 -27.367 1.00 77.50 85 ASN A O 1
ATOM 707 N N . GLU A 1 86 ? 12.774 -3.350 -26.354 1.00 78.12 86 GLU A N 1
ATOM 708 C CA . GLU A 1 86 ? 12.865 -4.470 -27.305 1.00 78.12 86 GLU A CA 1
ATOM 709 C C . GLU A 1 86 ? 12.471 -4.046 -28.723 1.00 78.12 86 GLU A C 1
ATOM 711 O O . GLU A 1 86 ? 13.231 -4.271 -29.661 1.00 78.12 86 GLU A O 1
ATOM 716 N N . LEU A 1 87 ? 11.324 -3.374 -28.879 1.00 76.19 87 LEU A N 1
ATOM 717 C CA . LEU A 1 87 ? 10.869 -2.873 -30.179 1.00 76.19 87 LEU A CA 1
ATOM 718 C C . LEU A 1 87 ? 11.870 -1.896 -30.797 1.00 76.19 87 LEU A C 1
ATOM 720 O O . LEU A 1 87 ? 12.059 -1.901 -32.013 1.00 76.19 87 LEU A O 1
ATOM 724 N N . GLN A 1 88 ? 12.510 -1.066 -29.974 1.00 71.50 88 GLN A N 1
ATOM 725 C CA . GLN A 1 88 ? 13.556 -0.158 -30.417 1.00 71.50 88 GLN A CA 1
ATOM 726 C C . GLN A 1 88 ? 14.778 -0.933 -30.926 1.00 71.50 88 GLN A C 1
ATOM 728 O O . GLN A 1 88 ? 15.270 -0.631 -32.006 1.00 71.50 88 GLN A O 1
ATOM 733 N N . ILE A 1 89 ? 15.233 -1.958 -30.200 1.00 69.31 89 ILE A N 1
ATOM 734 C CA . ILE A 1 89 ? 16.378 -2.796 -30.594 1.00 69.31 89 ILE A CA 1
ATOM 735 C C . ILE A 1 89 ? 16.083 -3.606 -31.868 1.00 69.31 89 ILE A C 1
ATOM 737 O O . ILE A 1 89 ? 16.967 -3.761 -32.706 1.00 69.31 89 ILE A O 1
ATOM 741 N N . GLU A 1 90 ? 14.862 -4.125 -32.026 1.00 69.38 90 GLU A N 1
ATOM 742 C CA . GLU A 1 90 ? 14.467 -4.929 -33.190 1.00 69.38 90 GLU A CA 1
ATOM 743 C C . GLU A 1 90 ? 14.240 -4.087 -34.452 1.00 69.38 90 GLU A C 1
ATOM 745 O O . GLU A 1 90 ? 14.588 -4.516 -35.552 1.00 69.38 90 GLU A O 1
ATOM 750 N N . LYS A 1 91 ? 13.625 -2.903 -34.318 1.00 64.81 91 LYS A N 1
ATOM 751 C CA . LYS A 1 91 ? 13.171 -2.097 -35.467 1.00 64.81 91 LYS A CA 1
ATOM 752 C C . LYS A 1 91 ? 14.104 -0.949 -35.839 1.00 64.81 91 LYS A C 1
ATOM 754 O O . LYS A 1 91 ? 13.975 -0.414 -36.939 1.00 64.81 91 LYS A O 1
ATOM 759 N N . ILE A 1 92 ? 15.025 -0.558 -34.959 1.00 62.59 92 ILE A N 1
ATOM 760 C CA . ILE A 1 92 ? 16.031 0.468 -35.246 1.00 62.59 92 ILE A CA 1
ATOM 761 C C . ILE A 1 92 ? 17.379 -0.217 -35.448 1.00 62.59 92 ILE A C 1
ATOM 763 O O . ILE A 1 92 ? 17.945 -0.797 -34.526 1.00 62.59 92 ILE A O 1
ATOM 767 N N . SER A 1 93 ? 17.913 -0.128 -36.667 1.00 57.16 93 SER A N 1
ATOM 768 C CA . SER A 1 93 ? 19.273 -0.584 -36.956 1.00 57.16 93 SER A CA 1
ATOM 769 C C . SER A 1 93 ? 20.289 0.162 -36.079 1.00 57.16 93 SER A C 1
ATOM 771 O O . SER A 1 93 ? 20.203 1.379 -35.924 1.00 57.16 93 SER A O 1
ATOM 773 N N . ASN A 1 94 ? 21.303 -0.544 -35.565 1.00 55.09 94 ASN A N 1
ATOM 774 C CA . ASN A 1 94 ? 22.446 0.063 -34.859 1.00 55.09 94 ASN A CA 1
ATOM 775 C C . ASN A 1 94 ? 23.292 0.991 -35.753 1.00 55.09 94 ASN A C 1
ATOM 777 O O . ASN A 1 94 ? 24.204 1.665 -35.270 1.00 55.09 94 ASN A O 1
ATOM 781 N N . ILE A 1 95 ? 23.023 1.009 -37.059 1.00 54.69 95 ILE A N 1
ATOM 782 C CA . ILE A 1 95 ? 23.678 1.883 -38.025 1.00 54.69 95 ILE A CA 1
ATOM 783 C C . ILE A 1 95 ? 22.990 3.248 -37.953 1.00 54.69 95 ILE A C 1
ATOM 785 O O . ILE A 1 95 ? 21.822 3.384 -38.319 1.00 54.69 95 ILE A O 1
ATOM 789 N N . LYS A 1 96 ? 23.715 4.267 -37.469 1.00 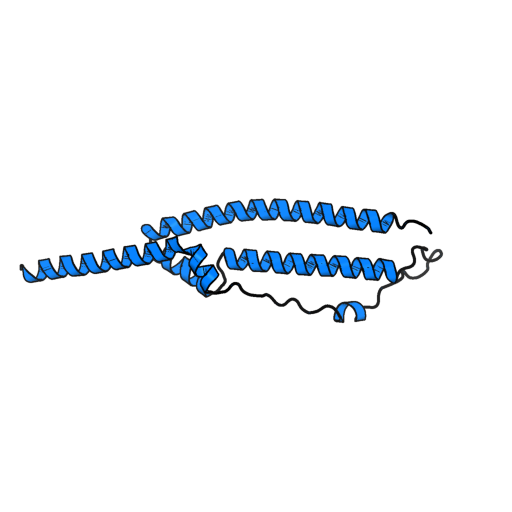56.44 96 LYS A N 1
ATOM 790 C CA . LYS A 1 96 ? 23.241 5.657 -37.516 1.00 56.44 96 LYS A CA 1
ATOM 791 C C . LYS A 1 96 ? 22.892 6.018 -38.968 1.00 56.44 96 LYS A C 1
ATOM 793 O O . LYS A 1 96 ? 23.684 5.682 -39.851 1.00 56.44 96 LYS A O 1
ATOM 798 N N . PRO A 1 97 ? 21.771 6.718 -39.220 1.00 54.59 97 PRO A N 1
ATOM 799 C CA . PRO A 1 97 ? 21.504 7.264 -40.544 1.00 54.59 97 PRO A CA 1
ATOM 800 C C . PRO A 1 97 ? 22.712 8.091 -41.005 1.00 54.59 97 PRO A C 1
ATOM 802 O O . PRO A 1 97 ? 23.315 8.798 -40.188 1.00 54.59 97 PRO A O 1
ATOM 805 N N . GLU A 1 98 ? 23.071 8.015 -42.290 1.00 53.91 98 GLU A N 1
ATOM 806 C CA . GLU A 1 98 ? 24.054 8.935 -42.874 1.00 53.91 98 GLU A CA 1
ATOM 807 C C . GLU A 1 98 ? 23.680 10.386 -42.543 1.00 53.91 98 GLU A C 1
ATOM 809 O O . GLU A 1 98 ? 22.500 10.707 -42.381 1.00 53.91 98 GLU A O 1
ATOM 814 N N . LYS A 1 99 ? 24.695 11.248 -42.387 1.00 50.78 99 LYS A N 1
ATOM 815 C CA . LYS A 1 99 ? 24.583 12.643 -41.921 1.00 50.78 99 LYS A CA 1
ATOM 816 C C . LYS A 1 99 ? 23.310 13.333 -42.453 1.00 50.78 99 LYS A C 1
ATOM 818 O O . LYS A 1 99 ? 23.269 13.743 -43.606 1.00 50.78 99 LYS A O 1
ATOM 823 N N . GLY A 1 100 ? 22.297 13.483 -41.591 1.00 54.56 100 GLY A N 1
ATOM 824 C CA . GLY A 1 100 ? 21.034 14.174 -41.898 1.00 54.56 100 GLY A CA 1
ATOM 825 C C . GLY A 1 100 ? 19.809 13.283 -42.165 1.00 54.56 100 GLY A C 1
ATOM 826 O O . GLY A 1 100 ? 18.712 13.813 -42.333 1.00 54.56 100 GLY A O 1
ATOM 827 N N . GLY A 1 101 ? 19.948 11.954 -42.177 1.00 51.19 101 GLY A N 1
ATOM 828 C CA . GLY A 1 101 ? 18.820 11.029 -42.320 1.00 51.19 101 GLY A CA 1
ATOM 829 C C . GLY A 1 101 ? 17.871 11.055 -41.115 1.00 51.19 101 GLY A C 1
ATOM 830 O O . GLY A 1 101 ? 18.301 11.211 -39.970 1.00 51.19 101 GLY A O 1
ATOM 831 N N . ARG A 1 102 ? 16.562 10.900 -41.367 1.00 52.22 102 ARG A N 1
ATOM 832 C CA . ARG A 1 102 ? 15.544 10.860 -40.304 1.00 52.22 102 ARG A CA 1
ATOM 833 C C . ARG A 1 102 ? 15.862 9.721 -39.319 1.00 52.22 102 ARG A C 1
ATOM 835 O O . ARG A 1 102 ? 16.214 8.631 -39.775 1.00 52.22 102 ARG A O 1
ATOM 842 N N . PRO A 1 103 ? 15.726 9.938 -37.996 1.00 58.72 103 PRO A N 1
ATOM 843 C CA . PRO A 1 103 ? 15.850 8.852 -37.035 1.00 58.72 103 PRO A CA 1
ATOM 844 C C . PRO A 1 103 ? 14.855 7.745 -37.392 1.00 58.72 103 PRO A C 1
ATOM 846 O O . PRO A 1 103 ? 13.735 8.036 -37.815 1.00 58.72 103 PRO A O 1
ATOM 849 N N . ALA A 1 104 ? 15.244 6.482 -37.224 1.00 60.62 104 ALA A N 1
ATOM 850 C CA . ALA A 1 104 ? 14.285 5.391 -37.312 1.00 60.62 104 ALA A CA 1
ATOM 851 C C . ALA A 1 104 ? 13.274 5.563 -36.168 1.00 60.62 104 ALA A C 1
ATOM 853 O O . ALA A 1 104 ? 13.643 5.524 -34.997 1.00 60.62 104 ALA A O 1
ATOM 854 N N . ILE A 1 105 ? 12.013 5.829 -36.499 1.00 62.78 105 ILE A N 1
ATOM 855 C CA . ILE A 1 105 ? 10.944 6.020 -35.517 1.00 62.78 105 ILE A CA 1
ATOM 856 C C . ILE A 1 105 ? 10.094 4.754 -35.520 1.00 62.78 105 ILE A C 1
ATOM 858 O O . ILE A 1 105 ? 9.630 4.306 -36.569 1.00 62.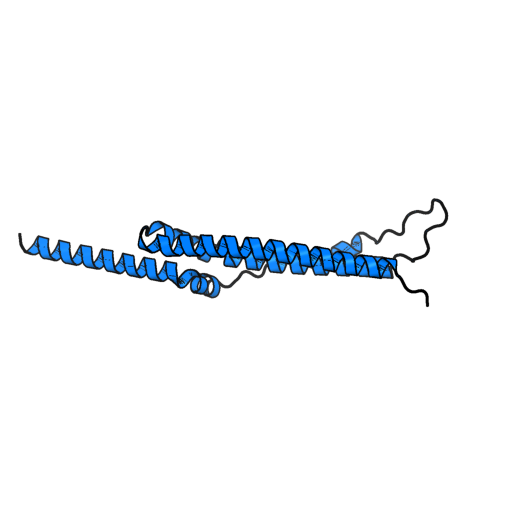78 105 ILE A O 1
ATOM 862 N N . VAL A 1 106 ? 9.892 4.165 -34.342 1.00 63.72 106 VAL A N 1
ATOM 863 C CA . VAL A 1 106 ? 8.966 3.043 -34.171 1.00 63.72 106 VAL A CA 1
ATOM 864 C C . VAL A 1 106 ? 7.541 3.568 -34.341 1.00 63.72 106 VAL A C 1
ATOM 866 O O . VAL A 1 106 ? 7.134 4.494 -33.642 1.00 63.72 106 VAL A O 1
ATOM 869 N N . ASP A 1 107 ? 6.785 2.971 -35.266 1.00 70.00 107 ASP A N 1
ATOM 870 C CA . ASP A 1 107 ? 5.413 3.390 -35.572 1.00 70.00 107 ASP A CA 1
ATOM 871 C C . ASP A 1 107 ? 4.514 3.437 -34.320 1.00 70.00 107 ASP A C 1
ATOM 873 O O . ASP A 1 107 ? 4.535 2.521 -33.483 1.00 70.00 107 ASP A O 1
ATOM 877 N N . ALA A 1 108 ? 3.692 4.487 -34.227 1.00 68.44 108 ALA A N 1
ATOM 878 C CA . ALA A 1 108 ? 2.807 4.755 -33.095 1.00 68.44 108 ALA A CA 1
ATOM 879 C C . ALA A 1 108 ? 1.760 3.643 -32.879 1.00 68.44 108 ALA A C 1
ATOM 881 O O . ALA A 1 108 ? 1.314 3.415 -31.754 1.00 68.44 108 ALA A O 1
ATOM 882 N N . GLY A 1 109 ? 1.402 2.889 -33.924 1.00 67.75 109 GLY A N 1
ATOM 883 C CA . GLY A 1 109 ? 0.492 1.749 -33.836 1.00 67.75 109 GLY A CA 1
ATOM 884 C C . GLY A 1 109 ? 1.009 0.606 -32.958 1.00 67.75 109 GLY A C 1
ATO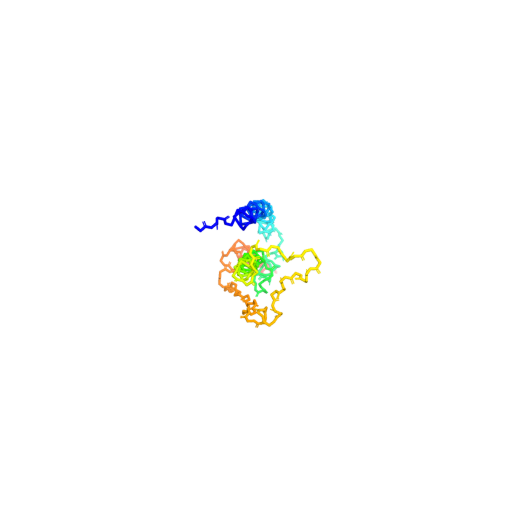M 885 O O . GLY A 1 109 ? 0.207 -0.183 -32.463 1.00 67.75 109 GLY A O 1
ATOM 886 N N . ASN A 1 110 ? 2.320 0.527 -32.693 1.00 69.00 110 ASN A N 1
ATOM 887 C CA . ASN A 1 110 ? 2.872 -0.463 -31.760 1.00 69.00 110 ASN A CA 1
ATOM 888 C C . ASN A 1 110 ? 2.482 -0.174 -30.300 1.00 69.00 110 ASN A C 1
ATOM 890 O O . ASN A 1 110 ? 2.361 -1.112 -29.518 1.00 69.00 110 ASN A O 1
ATOM 894 N N . TRP A 1 111 ? 2.208 1.088 -29.953 1.00 67.56 111 TRP A N 1
ATOM 895 C CA . TRP A 1 111 ? 1.778 1.492 -28.610 1.00 67.56 111 TRP A CA 1
ATOM 896 C C . TRP A 1 111 ? 0.337 1.070 -28.311 1.00 67.56 111 TRP A C 1
ATOM 898 O O . TRP A 1 111 ? 0.026 0.660 -27.200 1.00 67.56 111 TRP A O 1
ATOM 908 N N . LYS A 1 112 ? -0.538 1.083 -29.324 1.00 71.50 112 LYS A N 1
ATOM 909 C CA . LYS A 1 112 ? -1.949 0.676 -29.189 1.00 71.50 112 LYS A CA 1
ATOM 910 C C . LYS A 1 112 ? -2.149 -0.830 -28.988 1.00 71.50 112 LYS A C 1
ATOM 912 O O . LYS A 1 112 ? -3.263 -1.262 -28.725 1.00 71.50 112 LYS A O 1
ATOM 917 N N . LYS A 1 113 ? -1.095 -1.634 -29.156 1.00 77.31 113 LYS A N 1
ATOM 918 C CA . LYS A 1 113 ? -1.135 -3.089 -28.941 1.00 77.31 113 LYS A CA 1
ATOM 919 C C . LYS A 1 113 ? -0.868 -3.479 -27.487 1.00 77.31 113 LYS A C 1
ATOM 921 O O . LYS A 1 113 ? -1.018 -4.651 -27.150 1.00 77.31 113 LYS A O 1
ATOM 926 N N . PHE A 1 114 ? -0.447 -2.534 -26.647 1.00 77.81 114 PHE A N 1
ATOM 927 C CA . PHE A 1 114 ? -0.263 -2.790 -25.227 1.00 77.81 114 PHE A CA 1
ATOM 928 C C . PHE A 1 114 ? -1.624 -2.890 -24.536 1.00 77.81 114 PHE A C 1
ATOM 930 O O . PHE A 1 114 ? -2.485 -2.049 -24.788 1.00 77.81 114 PHE A O 1
ATOM 937 N N . PRO A 1 115 ? -1.844 -3.916 -23.698 1.00 83.94 115 PRO A N 1
ATOM 938 C CA . PRO A 1 115 ? -3.085 -4.029 -22.951 1.00 83.94 115 PRO A CA 1
ATOM 939 C C . PRO A 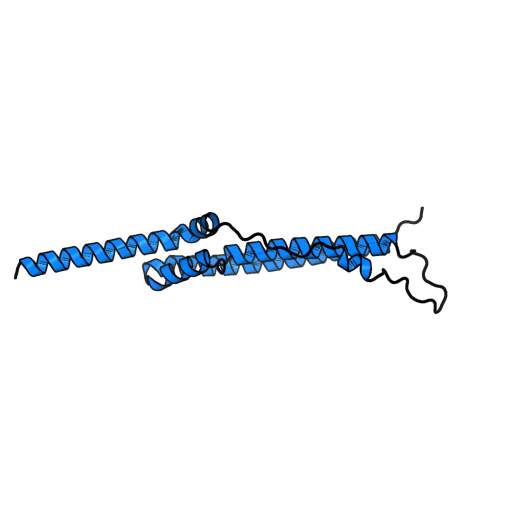1 115 ? -3.198 -2.870 -21.961 1.00 83.94 115 PRO A C 1
ATOM 941 O O . PRO A 1 115 ? -2.218 -2.548 -21.297 1.00 83.94 115 PRO A O 1
ATOM 944 N N . ASP A 1 116 ? -4.389 -2.289 -21.824 1.00 87.62 116 ASP A N 1
ATOM 945 C CA . ASP A 1 116 ? -4.629 -1.250 -20.823 1.00 87.62 116 ASP A CA 1
ATOM 946 C C . ASP A 1 116 ? -4.374 -1.775 -19.407 1.00 87.62 116 ASP A C 1
ATOM 948 O O . ASP A 1 116 ? -4.677 -2.930 -19.078 1.00 87.62 116 ASP A O 1
ATOM 952 N N . PHE A 1 117 ? -3.859 -0.901 -18.543 1.00 90.06 117 PHE A N 1
ATOM 953 C CA . PHE A 1 117 ? -3.695 -1.215 -17.133 1.00 90.06 117 PHE A CA 1
ATOM 954 C C . PHE A 1 117 ? -5.061 -1.461 -16.481 1.00 90.06 117 PHE A C 1
ATOM 956 O O . PHE A 1 117 ? -5.925 -0.584 -16.450 1.00 90.06 117 PHE A O 1
ATOM 963 N N . LYS A 1 118 ? -5.239 -2.660 -15.924 1.00 90.56 118 LYS A N 1
ATOM 964 C CA . LYS A 1 118 ? -6.422 -3.038 -15.149 1.00 90.56 118 LYS A CA 1
ATOM 965 C C . LYS A 1 118 ? -5.993 -3.388 -13.736 1.00 90.56 118 LYS A C 1
ATOM 967 O O . LYS A 1 118 ? -5.374 -4.427 -13.521 1.00 90.56 118 LYS A O 1
ATOM 972 N N . TYR A 1 119 ? -6.329 -2.516 -12.792 1.00 88.56 119 TYR A N 1
ATOM 973 C CA . TYR A 1 119 ? -6.034 -2.748 -11.386 1.00 88.56 119 TYR A CA 1
ATOM 974 C C . TYR A 1 119 ? -6.861 -3.919 -10.846 1.00 88.56 119 TYR A C 1
ATOM 976 O O . TYR A 1 119 ? -8.089 -3.921 -10.951 1.00 88.56 119 TYR A O 1
ATOM 984 N N . GLN A 1 120 ? -6.186 -4.897 -10.247 1.00 88.12 120 GLN A N 1
ATOM 985 C CA . GLN A 1 120 ? -6.822 -5.953 -9.473 1.00 88.12 120 GLN A CA 1
ATOM 986 C C . GLN A 1 120 ? -6.880 -5.503 -8.018 1.00 88.12 120 GLN A C 1
ATOM 988 O O . GLN A 1 120 ? -5.864 -5.502 -7.321 1.00 88.12 120 GLN A O 1
ATOM 993 N N . GLN A 1 121 ? -8.064 -5.071 -7.586 1.00 82.62 121 GLN A N 1
ATOM 994 C CA . GLN A 1 121 ? -8.285 -4.648 -6.208 1.00 82.62 121 GLN A CA 1
ATOM 995 C C . GLN A 1 121 ? -8.036 -5.812 -5.248 1.00 82.62 121 GLN A C 1
ATOM 997 O O . GLN A 1 121 ? -8.406 -6.952 -5.541 1.00 82.62 121 GLN A O 1
ATOM 1002 N N . ALA A 1 122 ? -7.432 -5.510 -4.099 1.00 80.06 122 ALA A N 1
ATOM 1003 C CA . ALA A 1 122 ? -7.379 -6.452 -2.993 1.00 80.06 122 ALA A CA 1
ATOM 1004 C C . ALA A 1 122 ? -8.800 -6.837 -2.569 1.00 80.06 122 ALA A C 1
ATOM 1006 O O . ALA A 1 122 ? -9.725 -6.021 -2.635 1.00 80.06 122 ALA A O 1
ATOM 1007 N N . SER A 1 123 ? -8.990 -8.082 -2.138 1.00 81.69 123 SER A N 1
ATOM 1008 C CA . SER A 1 123 ? -10.301 -8.480 -1.647 1.00 81.69 123 SER A CA 1
ATOM 1009 C C . SER A 1 123 ? -10.607 -7.748 -0.341 1.00 81.69 123 SER A C 1
ATOM 1011 O O . SER A 1 123 ? -9.742 -7.564 0.514 1.00 81.69 123 SER A O 1
ATOM 1013 N N . PHE A 1 124 ? -11.878 -7.401 -0.140 1.00 78.25 124 PHE A N 1
ATOM 1014 C CA . PHE A 1 124 ? -12.347 -6.797 1.110 1.00 78.25 124 PHE A CA 1
ATOM 1015 C C . PHE A 1 124 ? -11.940 -7.608 2.351 1.00 78.25 124 PHE A C 1
ATOM 1017 O O . PHE A 1 124 ? -11.631 -7.053 3.404 1.00 78.25 124 PHE A O 1
ATOM 1024 N N . ARG A 1 125 ? -11.902 -8.940 2.214 1.00 82.81 125 ARG A N 1
ATOM 1025 C CA . ARG A 1 125 ? -11.479 -9.850 3.277 1.00 82.81 125 ARG A CA 1
ATOM 1026 C C . ARG A 1 125 ? -10.024 -9.618 3.675 1.00 82.81 125 ARG A C 1
ATOM 1028 O O . ARG A 1 125 ? -9.751 -9.558 4.867 1.00 82.81 125 ARG A O 1
ATOM 1035 N N . GLU A 1 126 ? -9.125 -9.481 2.703 1.00 83.62 126 GLU A N 1
ATOM 1036 C CA . GLU A 1 126 ? -7.703 -9.216 2.952 1.00 83.62 126 GLU A CA 1
ATOM 1037 C C . GLU A 1 126 ? -7.512 -7.856 3.634 1.00 83.62 126 GLU A C 1
ATOM 1039 O O . GLU A 1 126 ? -6.812 -7.769 4.647 1.00 83.62 126 GLU A O 1
ATOM 1044 N N . SER A 1 127 ? -8.214 -6.821 3.161 1.00 82.94 127 SER A N 1
ATOM 1045 C CA . SER A 1 127 ? -8.146 -5.480 3.756 1.00 82.94 127 SER A CA 1
ATOM 1046 C C . SER A 1 127 ? -8.657 -5.446 5.202 1.00 82.94 127 SER A C 1
ATOM 1048 O O . SER A 1 127 ? -8.041 -4.809 6.054 1.00 82.94 127 SER A O 1
ATOM 1050 N N . ILE A 1 128 ? -9.741 -6.167 5.522 1.00 83.50 128 ILE A N 1
ATOM 1051 C CA . ILE A 1 128 ? -10.229 -6.273 6.908 1.00 83.50 128 ILE A CA 1
ATOM 1052 C C . ILE A 1 128 ? -9.264 -7.056 7.794 1.00 83.50 128 ILE A C 1
ATOM 1054 O O . ILE A 1 128 ? -9.056 -6.671 8.946 1.00 83.50 128 ILE A O 1
ATOM 1058 N N . THR A 1 129 ? -8.680 -8.150 7.295 1.00 85.44 129 THR A N 1
ATOM 1059 C CA . THR A 1 129 ? -7.732 -8.935 8.098 1.00 85.44 129 THR A CA 1
ATOM 1060 C C . THR A 1 129 ? -6.497 -8.128 8.476 1.00 85.44 129 THR A C 1
ATOM 1062 O O . THR A 1 129 ? -5.991 -8.290 9.586 1.00 85.44 129 THR A O 1
ATOM 1065 N N . GLU A 1 130 ? -6.064 -7.207 7.612 1.00 85.50 130 GLU A N 1
ATOM 1066 C CA . GLU A 1 130 ? -4.930 -6.333 7.910 1.00 85.50 130 GLU A CA 1
ATOM 1067 C C . GLU A 1 130 ? -5.270 -5.270 8.971 1.00 85.50 130 GLU A C 1
ATOM 1069 O O . GLU A 1 130 ? -4.384 -4.809 9.684 1.00 85.50 130 GLU A O 1
ATOM 1074 N N . GLN A 1 131 ? -6.555 -4.947 9.164 1.00 86.38 131 GLN A N 1
ATOM 1075 C CA . GLN A 1 131 ? -7.039 -3.958 10.138 1.00 86.38 131 GLN A CA 1
ATOM 1076 C C . GLN A 1 131 ? -7.728 -4.571 11.370 1.00 86.38 131 GLN A C 1
ATOM 1078 O O . GLN A 1 131 ? -8.586 -3.941 12.000 1.00 86.38 131 GLN A O 1
ATOM 1083 N N . TRP A 1 132 ? -7.355 -5.792 11.761 1.00 89.00 132 TRP A N 1
ATOM 1084 C CA . TRP A 1 132 ? -7.989 -6.510 12.876 1.00 89.00 132 TRP A CA 1
ATOM 1085 C C . TRP A 1 132 ? -7.982 -5.731 14.207 1.00 89.00 132 TRP A C 1
ATOM 1087 O O . TRP A 1 132 ? -8.901 -5.884 15.010 1.00 89.00 132 TRP A O 1
ATOM 1097 N N . ILE A 1 133 ? -6.993 -4.856 14.430 1.00 91.38 133 ILE A N 1
ATOM 1098 C CA . ILE A 1 133 ? -6.911 -3.998 15.624 1.00 91.38 133 ILE A CA 1
ATOM 1099 C C . ILE A 1 133 ? -8.093 -3.019 15.677 1.00 91.38 133 ILE A C 1
ATOM 1101 O O . ILE A 1 133 ? -8.695 -2.839 16.734 1.00 91.38 133 ILE A O 1
ATOM 1105 N N . SER A 1 134 ? -8.478 -2.436 14.537 1.00 90.75 134 SER A N 1
ATOM 1106 C CA . SER A 1 134 ? -9.628 -1.523 14.466 1.00 90.75 134 SER A CA 1
ATOM 1107 C C . SER A 1 134 ? -10.945 -2.265 14.718 1.00 90.75 134 SER A C 1
ATOM 1109 O O . SER A 1 134 ? -11.833 -1.742 15.388 1.00 90.75 134 SER A O 1
ATOM 1111 N N . VAL A 1 135 ? -11.055 -3.516 14.253 1.00 91.25 135 VAL A N 1
ATOM 1112 C CA . VAL A 1 135 ? -12.199 -4.391 14.569 1.00 91.25 135 VAL A CA 1
ATOM 1113 C C . VAL A 1 135 ? -12.259 -4.683 16.070 1.00 91.25 135 VAL A C 1
ATOM 1115 O O . VAL A 1 135 ? -13.316 -4.545 16.683 1.00 91.25 135 VAL A O 1
ATOM 1118 N N . ALA A 1 136 ? -11.126 -5.038 16.681 1.00 94.19 136 ALA A N 1
ATOM 1119 C CA . ALA A 1 136 ? -11.043 -5.297 18.115 1.00 94.19 136 ALA A CA 1
ATOM 1120 C C . ALA A 1 136 ? -11.418 -4.059 18.948 1.00 94.19 136 ALA A C 1
ATOM 1122 O O . ALA A 1 136 ? -12.141 -4.187 19.936 1.00 94.19 136 ALA A O 1
ATOM 1123 N N . ALA A 1 137 ? -10.997 -2.865 18.523 1.00 94.31 137 ALA A N 1
ATOM 1124 C CA . ALA A 1 137 ? -11.368 -1.610 19.168 1.00 94.31 137 ALA A CA 1
ATOM 1125 C C . ALA A 1 137 ? -12.884 -1.351 19.116 1.00 94.31 137 ALA A C 1
ATOM 1127 O O . ALA A 1 137 ? -13.471 -0.966 20.126 1.00 94.31 137 ALA A O 1
ATOM 1128 N N . LEU A 1 138 ? -13.552 -1.623 17.987 1.00 92.94 138 LEU A N 1
ATOM 1129 C CA . LEU A 1 138 ? -15.015 -1.516 17.912 1.00 92.94 138 LEU A CA 1
ATOM 1130 C C . LEU A 1 138 ? -15.727 -2.508 18.832 1.00 92.94 138 LEU A C 1
ATOM 1132 O O . LEU A 1 138 ? -16.693 -2.134 19.493 1.00 92.94 138 LEU A O 1
ATOM 1136 N N . VAL A 1 139 ? -15.259 -3.757 18.898 1.00 94.69 139 VAL A N 1
ATOM 1137 C CA . VAL A 1 139 ? -15.826 -4.765 19.810 1.00 94.69 139 VAL A CA 1
ATOM 1138 C C . VAL A 1 139 ? -15.646 -4.338 21.268 1.00 94.69 139 VAL A C 1
ATOM 1140 O O . VAL A 1 139 ? -16.576 -4.468 22.064 1.00 94.69 139 VAL A O 1
ATOM 1143 N N . PHE A 1 140 ? -14.483 -3.780 21.610 1.00 95.81 140 PHE A N 1
ATOM 1144 C CA . PHE A 1 140 ? -14.224 -3.207 22.928 1.00 95.81 140 PHE A CA 1
ATOM 1145 C C . PHE A 1 140 ? -15.220 -2.088 23.260 1.00 95.81 140 PHE A C 1
ATOM 1147 O O . PHE A 1 140 ? -15.882 -2.147 24.295 1.00 95.81 140 PHE A O 1
ATOM 1154 N N . TRP A 1 141 ? -15.399 -1.114 22.365 1.00 95.19 141 TRP A N 1
ATOM 1155 C CA . TRP A 1 141 ? -16.351 -0.021 22.574 1.00 95.19 141 TRP A CA 1
ATOM 1156 C C . TRP A 1 141 ? -17.801 -0.497 22.650 1.00 95.19 141 TRP A C 1
ATOM 1158 O O . TRP A 1 141 ? -18.555 -0.009 23.489 1.00 95.19 141 TRP A O 1
ATOM 1168 N N . LEU A 1 142 ? -18.184 -1.494 21.849 1.00 94.75 142 LEU A N 1
ATOM 1169 C CA . LEU A 1 142 ? -19.503 -2.116 21.934 1.00 94.75 142 LEU A CA 1
ATOM 1170 C C . LEU A 1 142 ? -19.740 -2.724 23.325 1.00 94.75 142 LEU A C 1
ATOM 1172 O O . LEU A 1 142 ? -20.792 -2.496 23.920 1.00 94.75 142 LEU A O 1
ATOM 1176 N N . ALA A 1 143 ? -18.756 -3.446 23.869 1.00 95.31 143 ALA A N 1
ATOM 1177 C CA . ALA A 1 143 ? -18.839 -4.017 25.212 1.00 95.31 143 ALA A CA 1
ATOM 1178 C C . ALA A 1 143 ? -18.929 -2.932 26.299 1.00 95.31 143 ALA A C 1
ATOM 1180 O O . ALA A 1 143 ? -19.739 -3.056 27.219 1.00 95.31 143 ALA A O 1
ATOM 1181 N N . VAL A 1 144 ? -18.157 -1.846 26.170 1.00 94.81 144 VAL A N 1
ATOM 1182 C CA . VAL A 1 144 ? -18.226 -0.685 27.074 1.00 94.81 144 VAL A CA 1
ATOM 1183 C C . VAL A 1 144 ? -19.621 -0.057 27.047 1.00 94.81 144 VAL A C 1
ATOM 1185 O O . VAL A 1 144 ? -20.207 0.159 28.107 1.00 94.81 144 VAL A O 1
ATOM 1188 N N . CYS A 1 145 ? -20.195 0.179 25.862 1.00 93.88 145 CYS A N 1
ATOM 1189 C CA . CYS A 1 145 ? -21.546 0.726 25.728 1.00 93.88 145 CYS A CA 1
ATOM 1190 C C . CYS A 1 145 ? -22.601 -0.183 26.368 1.00 93.88 145 CYS A C 1
ATOM 1192 O O . CYS A 1 145 ? -23.448 0.300 27.116 1.00 93.88 145 CYS A O 1
ATOM 1194 N N . VAL A 1 146 ? -22.539 -1.495 26.119 1.00 94.62 146 VAL A N 1
ATOM 1195 C CA . VAL A 1 146 ? -23.473 -2.463 26.719 1.00 94.62 146 VAL A CA 1
ATOM 1196 C C . VAL A 1 146 ? -23.347 -2.473 28.246 1.00 94.62 146 VAL A C 1
ATOM 1198 O O . VAL A 1 146 ? -24.362 -2.394 28.937 1.00 94.62 146 VAL A O 1
ATOM 1201 N N . GLY A 1 147 ? -22.124 -2.486 28.784 1.00 94.19 147 GLY A N 1
ATOM 1202 C CA . GLY A 1 147 ? -21.885 -2.445 30.230 1.00 94.19 147 GLY A CA 1
ATOM 1203 C C . GLY A 1 147 ? -22.358 -1.142 30.885 1.00 94.19 147 GLY A C 1
ATOM 1204 O O . GLY A 1 147 ? -22.947 -1.161 31.968 1.00 94.19 147 GLY A O 1
ATOM 1205 N N . MET A 1 148 ? -22.173 0.000 30.218 1.00 93.12 148 MET A N 1
ATOM 1206 C CA . MET A 1 148 ? -22.711 1.286 30.676 1.00 93.12 148 MET A CA 1
ATOM 1207 C C . MET A 1 148 ? -24.243 1.284 30.700 1.00 93.12 148 MET A C 1
ATOM 1209 O O . MET A 1 148 ? -24.842 1.695 31.691 1.00 93.12 148 MET A O 1
ATOM 1213 N N . ILE A 1 149 ? -24.890 0.765 29.654 1.00 93.38 149 ILE A N 1
ATOM 1214 C CA . ILE A 1 149 ? -26.355 0.673 29.599 1.00 93.38 149 ILE A CA 1
ATOM 1215 C C . ILE A 1 149 ? -26.882 -0.226 30.724 1.00 93.38 149 ILE A C 1
ATOM 1217 O O . ILE A 1 149 ? -27.841 0.138 31.408 1.00 93.38 149 ILE A O 1
ATOM 1221 N N . GLU A 1 150 ? -26.254 -1.380 30.956 1.00 92.12 150 GLU A N 1
ATOM 1222 C CA . GLU A 1 150 ? -26.680 -2.312 32.000 1.00 92.12 150 GLU A CA 1
ATOM 1223 C C . GLU A 1 150 ? -26.519 -1.719 33.410 1.00 92.12 150 GLU A C 1
ATOM 1225 O O . GLU A 1 150 ? -27.424 -1.832 34.241 1.00 92.12 150 GLU A O 1
ATOM 1230 N N . THR A 1 151 ? -25.397 -1.050 33.687 1.00 90.69 151 THR A N 1
ATOM 1231 C CA . THR A 1 151 ? -25.135 -0.431 34.998 1.00 90.69 151 THR A CA 1
ATOM 1232 C C . THR A 1 151 ? -26.081 0.736 35.280 1.00 90.69 151 THR A C 1
ATOM 1234 O O . THR A 1 151 ? -26.677 0.791 36.358 1.00 90.69 151 THR A O 1
ATOM 1237 N N . THR A 1 152 ? -26.309 1.626 34.310 1.00 89.50 152 THR A N 1
ATOM 1238 C CA . THR A 1 152 ? -27.294 2.710 34.440 1.00 89.50 152 THR A CA 1
ATOM 1239 C C . THR A 1 152 ? -28.715 2.163 34.597 1.00 89.50 152 THR A C 1
ATOM 1241 O O . THR A 1 152 ? -29.453 2.623 35.467 1.00 89.50 152 THR A O 1
ATOM 1244 N N . GLY A 1 153 ? -29.091 1.136 33.828 1.00 84.50 153 GLY A N 1
ATOM 1245 C CA . GLY A 1 153 ? -30.405 0.495 33.930 1.00 84.50 153 GLY A CA 1
ATOM 1246 C C . GLY A 1 153 ? -30.651 -0.203 35.274 1.00 84.50 153 GLY A C 1
ATOM 1247 O O . GLY A 1 153 ? -31.777 -0.198 35.769 1.00 84.50 153 GLY A O 1
ATOM 1248 N N . ARG A 1 154 ? -29.611 -0.773 35.898 1.00 80.94 154 ARG A N 1
ATOM 1249 C CA . ARG A 1 154 ? -29.689 -1.349 37.253 1.00 80.94 154 ARG A CA 1
ATOM 1250 C C . ARG A 1 154 ? -29.849 -0.270 38.327 1.00 80.94 154 ARG A C 1
ATOM 1252 O O . ARG A 1 154 ? -30.675 -0.442 39.216 1.00 80.94 154 ARG A O 1
ATOM 1259 N N . ASN A 1 155 ? -29.125 0.845 38.217 1.00 73.19 155 ASN A N 1
ATOM 1260 C CA . ASN A 1 155 ? -29.227 1.959 39.169 1.00 73.19 155 ASN A CA 1
ATOM 1261 C C . ASN A 1 155 ? -30.585 2.679 39.101 1.00 73.19 155 ASN A C 1
ATOM 1263 O O . ASN A 1 155 ? -31.104 3.091 40.131 1.00 73.19 155 ASN A O 1
ATOM 1267 N N . LEU A 1 156 ? -31.202 2.768 37.918 1.00 71.62 156 LEU A N 1
ATOM 1268 C CA . LEU A 1 156 ? -32.549 3.330 37.737 1.00 71.62 156 LEU A CA 1
ATOM 1269 C C . LEU A 1 156 ? -33.675 2.472 38.333 1.00 71.62 156 LEU A C 1
ATOM 1271 O O . LEU A 1 156 ? -34.742 2.999 38.605 1.00 71.62 156 LEU A O 1
ATOM 1275 N N . LYS A 1 157 ? 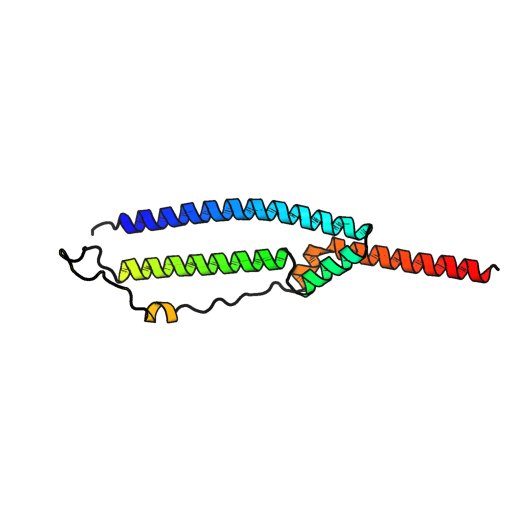-33.464 1.164 38.529 1.00 55.12 157 LYS A N 1
ATOM 1276 C CA . LYS A 1 157 ? -34.434 0.280 39.205 1.00 55.12 157 LYS A CA 1
ATOM 1277 C C . LYS A 1 157 ? -34.325 0.312 40.735 1.00 55.12 157 LYS A C 1
ATOM 1279 O O . LYS A 1 157 ? -35.152 -0.302 41.400 1.00 55.12 157 LYS A O 1
ATOM 1284 N N . LEU A 1 158 ? -33.282 0.946 41.273 1.00 55.66 158 LEU A N 1
ATOM 1285 C CA . LEU A 1 158 ? -32.984 1.020 42.709 1.00 55.66 158 LEU A CA 1
ATOM 1286 C C . LEU A 1 158 ? -33.358 2.377 43.339 1.00 55.66 158 LEU A C 1
ATOM 1288 O O . LEU A 1 158 ? -33.144 2.550 44.538 1.00 55.66 158 LEU A O 1
ATOM 1292 N N . ILE A 1 159 ? -33.913 3.308 42.555 1.00 49.22 159 ILE A N 1
ATOM 1293 C CA . ILE A 1 159 ? -34.504 4.587 42.992 1.00 49.22 159 ILE A CA 1
ATOM 1294 C C . ILE A 1 159 ? -36.016 4.487 42.801 1.00 49.22 159 ILE A C 1
ATOM 1296 O O . ILE A 1 159 ? -36.748 4.925 43.714 1.00 49.22 159 ILE A O 1
#

Foldseek 3Di:
DDDPVVLVVVVVVVVVVVVVVVVVVVVVLVVVVVVVVVLLVCCLVPVVSLVVLLVCLQVLNHPVSVVLQVVLVVVLVVVLVVVVSVLCPVQFDPDDPPVPDDGRDRDPVVVVPRDDRDRDTDDSVVSCVVSVSSVVSVVVVVVVVVVVVVVVVVVVVVD

Radius of gyration: 27.29 Å; chains: 1; bounding box: 63×25×86 Å

InterPro domains:
  IPR021913 Protein of unknown function DUF3526 [PF12040] (2-120)

Sequence (159 aa):
MPFNYSGFVMKEGEKISSQIYIRHQKALEETFRKQQRFSEISAFFDPMMAVKNLSMAASGTDYFSYTGFQKQAEEYRYRMAQKLNELQIEKISNIKPEKGGRPAIVDAGNWKKFPDFKYQQASFRESITEQWISVAALVFWLAVCVGMIETTGRNLKLI

Organism: NCBI:txid1854762

pLDDT: mean 81.92, std 12.21, range [49.22, 95.81]

Secondary structure (DSSP, 8-state):
----HHHHHHHHHHHHHHHHHHHHHHHHHHHHHHHHHHHHHGGGT-HHHHHHHHHHHHTT-SHHHHHHHHHHHHHHHHHHHHHHHHHHHHHS-SSPPSTTPPP----GGGGGGSPPP---PPPHHHHHHHTHHHHHHHHHHHHHHHHHHHHHHHHHT--